Protein AF-A0A9W8LU05-F1 (afdb_monomer_lite)

pLDDT: mean 79.53, std 19.37, range [35.66, 95.56]

Organism: NCBI:txid2761395

InterPro domains:
  IPR016082 Large ribosomal subunit protein uL30-like, ferredoxin-like fold domain [PF00327] (3-46)
  IPR036919 Large ribosomal subunit protein uL30, ferredoxin-like fold domain superfamily [G3DSA:3.30.1390.20] (1-73)
  IPR036919 Large ribosomal subunit protein uL30, ferredoxin-like fold domain superfamily [SSF55129] (2-50)

Radius of gyration: 27.25 Å; chains: 1; bounding box: 62×32×68 Å

Structure (mmCIF, N/CA/C/O backbone):
data_AF-A0A9W8LU05-F1
#
_entry.id   AF-A0A9W8LU05-F1
#
loop_
_atom_site.group_PDB
_atom_site.id
_atom_site.type_symbol
_atom_site.label_atom_id
_atom_site.label_alt_id
_atom_site.label_comp_id
_atom_site.label_asym_id
_atom_site.label_entity_id
_atom_site.label_seq_id
_atom_site.pdbx_PDB_ins_code
_atom_site.Cartn_x
_atom_site.Cartn_y
_atom_site.Cartn_z
_atom_site.occupancy
_atom_site.B_iso_or_equiv
_atom_site.auth_seq_id
_atom_site.auth_comp_id
_atom_site.auth_asym_id
_atom_site.auth_atom_id
_atom_site.pdbx_PDB_model_num
ATOM 1 N N . MET A 1 1 ? -1.320 3.986 -4.109 1.00 89.50 1 MET A N 1
ATOM 2 C CA . MET A 1 1 ? -1.937 5.121 -3.377 1.00 89.50 1 MET A CA 1
ATOM 3 C C . MET A 1 1 ? -2.082 6.307 -4.322 1.00 89.50 1 MET A C 1
ATOM 5 O O . MET A 1 1 ? -1.075 6.725 -4.886 1.00 89.50 1 MET A O 1
ATOM 9 N N . ARG A 1 2 ? -3.307 6.810 -4.539 1.00 92.88 2 ARG A N 1
ATOM 10 C CA . ARG A 1 2 ? -3.602 7.858 -5.536 1.00 92.88 2 ARG A CA 1
ATOM 11 C C . ARG A 1 2 ? -3.416 9.270 -4.980 1.00 92.88 2 ARG A C 1
ATOM 13 O O . ARG A 1 2 ? -2.942 10.142 -5.700 1.00 92.88 2 ARG A O 1
ATOM 20 N N . ARG A 1 3 ? -3.794 9.506 -3.722 1.00 93.12 3 ARG A N 1
ATOM 21 C CA . ARG A 1 3 ? -3.698 10.817 -3.056 1.00 93.12 3 ARG A CA 1
ATOM 22 C C . ARG A 1 3 ? -2.859 10.718 -1.784 1.00 93.12 3 ARG A C 1
ATOM 24 O O . ARG A 1 3 ? -2.779 9.655 -1.177 1.00 93.12 3 ARG A O 1
ATOM 31 N N . SER A 1 4 ? -2.220 11.823 -1.405 1.00 92.94 4 SER A N 1
ATOM 32 C CA . SER A 1 4 ? -1.405 11.905 -0.188 1.00 92.94 4 SER A CA 1
ATOM 33 C C . SER A 1 4 ? -2.281 11.923 1.075 1.00 92.94 4 SER A C 1
ATOM 35 O O . SER A 1 4 ? -3.309 12.596 1.056 1.00 92.94 4 SER A O 1
ATOM 37 N N . PRO A 1 5 ? -1.879 11.267 2.183 1.00 92.69 5 PRO A N 1
ATOM 38 C CA . PRO A 1 5 ? -2.576 11.340 3.470 1.00 92.69 5 PRO A CA 1
ATOM 39 C C . PRO A 1 5 ? -2.223 12.595 4.296 1.00 92.69 5 PRO A C 1
ATOM 41 O O . PRO A 1 5 ? -2.552 12.684 5.484 1.00 92.69 5 PRO A O 1
ATOM 44 N N . ILE A 1 6 ? -1.505 13.558 3.708 1.00 92.88 6 ILE A N 1
ATOM 45 C CA . ILE A 1 6 ? -1.221 14.853 4.338 1.00 92.88 6 ILE A CA 1
ATOM 46 C C . ILE A 1 6 ? -2.542 15.604 4.538 1.00 92.88 6 ILE A C 1
ATOM 48 O O . ILE A 1 6 ? -3.381 15.636 3.644 1.00 92.88 6 ILE A O 1
ATOM 52 N N . GLY A 1 7 ? -2.731 16.182 5.726 1.00 92.94 7 GLY A N 1
ATOM 53 C CA . GLY A 1 7 ? -3.956 16.910 6.079 1.00 92.94 7 GLY A CA 1
ATOM 54 C C . GLY A 1 7 ? -5.162 16.030 6.429 1.00 92.94 7 GLY A C 1
ATOM 55 O O . GLY A 1 7 ? -6.175 16.561 6.864 1.00 92.94 7 GLY A O 1
ATOM 56 N N . LEU A 1 8 ? -5.063 14.701 6.298 1.00 93.38 8 LEU A N 1
ATOM 57 C CA . LEU A 1 8 ? -6.110 13.785 6.760 1.00 93.38 8 LEU A CA 1
ATOM 58 C C . LEU A 1 8 ? -5.994 13.488 8.255 1.00 93.38 8 LEU A C 1
ATOM 60 O O . LEU A 1 8 ? -4.912 13.601 8.845 1.00 93.38 8 LEU A O 1
ATOM 64 N N . HIS A 1 9 ? -7.110 13.035 8.833 1.00 95.56 9 HIS A N 1
ATOM 65 C CA . HIS A 1 9 ? -7.196 12.605 10.224 1.00 95.56 9 HIS A CA 1
ATOM 66 C C . HIS A 1 9 ? -6.094 11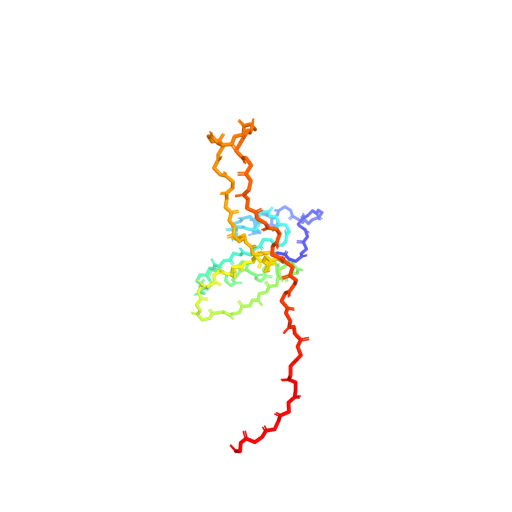.574 10.563 1.00 95.56 9 HIS A C 1
ATOM 68 O O . HIS A 1 9 ? -5.833 10.676 9.749 1.00 95.56 9 HIS A O 1
ATOM 74 N N . PRO A 1 10 ? -5.455 11.647 11.752 1.00 95.44 10 PRO A N 1
ATOM 75 C CA . PRO A 1 10 ? -4.350 10.757 12.122 1.00 95.44 10 PRO A CA 1
ATOM 76 C C . PRO A 1 10 ? -4.681 9.268 11.982 1.00 95.44 10 PRO A C 1
ATOM 78 O O . PRO A 1 10 ? -3.849 8.488 11.526 1.00 95.44 10 PRO A O 1
ATOM 81 N N . GLN A 1 11 ? -5.923 8.880 12.279 1.00 94.69 11 GLN A N 1
ATOM 82 C CA . GLN A 1 11 ? -6.375 7.494 12.143 1.00 94.69 11 GLN A CA 1
ATOM 83 C C . GLN A 1 11 ? -6.397 7.019 10.682 1.00 94.69 11 GLN A C 1
ATOM 85 O O . GLN A 1 11 ? -6.021 5.886 10.395 1.00 94.69 11 GLN A O 1
ATOM 90 N N . THR A 1 12 ? -6.779 7.881 9.736 1.00 94.88 12 THR A N 1
ATOM 91 C CA . THR A 1 12 ? -6.740 7.566 8.298 1.00 94.88 12 THR A CA 1
ATOM 92 C C . THR A 1 12 ? -5.300 7.382 7.827 1.00 94.88 12 THR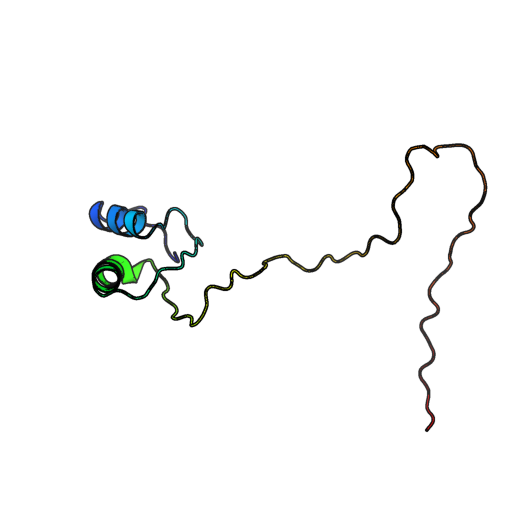 A C 1
ATOM 94 O O . THR A 1 12 ? -5.011 6.485 7.033 1.00 94.88 12 THR A O 1
ATOM 97 N N . ARG A 1 13 ? -4.378 8.194 8.359 1.00 94.12 13 ARG A N 1
ATOM 98 C CA . ARG A 1 13 ? -2.943 8.072 8.081 1.00 94.12 13 ARG A CA 1
ATOM 99 C C . ARG A 1 13 ? -2.375 6.756 8.608 1.00 94.12 13 ARG A C 1
ATOM 101 O O . ARG A 1 13 ? -1.616 6.107 7.892 1.00 94.12 13 ARG A O 1
ATOM 108 N N . GLU A 1 14 ? -2.771 6.344 9.807 1.00 94.88 14 GLU A N 1
ATOM 109 C CA . GLU A 1 14 ? -2.327 5.076 10.386 1.00 94.88 14 GLU A CA 1
ATOM 110 C C . GLU A 1 14 ? -2.917 3.872 9.640 1.00 94.88 14 GLU A C 1
ATOM 112 O O . GLU A 1 14 ? -2.181 2.964 9.267 1.00 94.88 14 GLU A O 1
ATOM 117 N N . ASN A 1 15 ? -4.202 3.911 9.276 1.00 94.88 15 ASN A N 1
ATOM 118 C CA . ASN A 1 15 ? -4.819 2.872 8.442 1.00 94.88 15 ASN A CA 1
ATOM 119 C C . ASN A 1 15 ? -4.078 2.700 7.103 1.00 94.88 15 ASN A C 1
ATOM 121 O O . ASN A 1 15 ? -3.800 1.579 6.677 1.00 94.88 15 ASN A O 1
ATOM 125 N N . ALA A 1 16 ? -3.700 3.804 6.448 1.00 94.31 16 ALA A N 1
ATOM 126 C CA . ALA A 1 16 ? -2.902 3.755 5.223 1.00 94.31 16 ALA A CA 1
ATOM 127 C C . ALA A 1 16 ? -1.506 3.144 5.459 1.00 94.31 16 ALA A C 1
ATOM 129 O O . ALA A 1 16 ? -1.009 2.376 4.629 1.00 94.31 16 ALA A O 1
ATOM 130 N N . ARG A 1 17 ? -0.886 3.441 6.607 1.00 93.38 17 ARG A N 1
ATOM 131 C CA . ARG A 1 17 ? 0.415 2.889 7.005 1.00 93.38 17 ARG A CA 1
ATOM 132 C C . ARG A 1 17 ? 0.350 1.380 7.237 1.00 93.38 17 ARG A C 1
ATOM 134 O O . ARG A 1 17 ? 1.219 0.675 6.726 1.00 93.38 17 ARG A O 1
ATOM 141 N N . VAL A 1 18 ? -0.689 0.893 7.918 1.00 93.50 18 VAL A N 1
ATOM 142 C CA . VAL A 1 18 ? -0.945 -0.541 8.163 1.00 93.50 18 VAL A CA 1
ATOM 143 C C . VAL A 1 18 ? -1.092 -1.311 6.848 1.00 93.50 18 VAL A C 1
ATOM 145 O O . VAL A 1 18 ? -0.532 -2.397 6.687 1.00 93.50 18 VAL A O 1
ATOM 148 N N . LEU A 1 19 ? -1.750 -0.716 5.849 1.00 93.06 19 LEU A N 1
ATOM 149 C CA . LEU A 1 19 ? -1.842 -1.298 4.505 1.00 93.06 19 LEU A CA 1
ATOM 150 C C . LEU A 1 19 ? -0.485 -1.382 3.777 1.00 93.06 19 LEU A C 1
ATOM 152 O O . LEU A 1 19 ? -0.359 -2.120 2.801 1.00 93.06 19 LEU A O 1
ATOM 156 N N . GLY A 1 20 ? 0.548 -0.680 4.253 1.00 93.25 20 GLY A N 1
ATOM 157 C CA . GLY A 1 20 ? 1.871 -0.603 3.624 1.00 93.25 20 GLY A CA 1
ATOM 158 C C . GLY A 1 20 ? 2.017 0.560 2.637 1.00 93.25 20 GLY A C 1
ATOM 159 O O . GLY A 1 20 ? 2.978 0.616 1.864 1.00 93.25 20 GLY A O 1
ATOM 160 N N . LEU A 1 21 ? 1.084 1.515 2.640 1.00 93.50 21 LEU A N 1
ATOM 161 C CA . LEU A 1 21 ? 1.082 2.656 1.727 1.00 93.50 21 LEU A CA 1
ATOM 162 C C . LEU A 1 21 ? 1.923 3.801 2.301 1.00 93.50 21 LEU A C 1
ATOM 164 O O . LEU A 1 21 ? 1.420 4.713 2.949 1.00 93.50 21 LEU A O 1
ATOM 168 N N . LYS A 1 22 ? 3.239 3.746 2.066 1.00 90.56 22 LYS A N 1
ATOM 169 C CA . LYS A 1 22 ? 4.194 4.741 2.591 1.00 90.56 22 LYS A CA 1
ATOM 170 C C . LYS A 1 22 ? 4.285 6.023 1.756 1.00 90.56 22 LYS A C 1
ATOM 172 O O . LYS A 1 22 ? 4.568 7.085 2.301 1.00 90.56 22 LYS A O 1
ATOM 177 N N . ARG A 1 23 ? 4.118 5.925 0.433 1.00 90.88 23 ARG A N 1
ATOM 178 C CA . ARG A 1 23 ? 4.345 7.017 -0.532 1.00 90.88 23 ARG A CA 1
ATOM 179 C C . ARG A 1 23 ? 3.262 7.053 -1.608 1.00 90.88 23 ARG A C 1
ATOM 181 O O . ARG A 1 23 ? 2.643 6.034 -1.918 1.00 90.88 23 ARG A O 1
ATOM 188 N N . CYS A 1 24 ? 3.040 8.231 -2.189 1.00 92.88 24 CYS A N 1
ATOM 189 C CA . CYS A 1 24 ? 2.159 8.399 -3.348 1.00 92.88 24 CYS A CA 1
ATOM 190 C C . CYS A 1 24 ? 2.693 7.587 -4.534 1.00 92.88 24 CYS A C 1
ATOM 192 O O . CYS A 1 24 ? 3.903 7.460 -4.694 1.00 92.88 24 CYS A O 1
ATOM 194 N N . GLY A 1 25 ? 1.803 6.992 -5.329 1.00 90.31 25 GLY A N 1
ATOM 195 C CA . GLY A 1 25 ? 2.186 6.109 -6.437 1.00 90.31 25 GLY A CA 1
ATOM 196 C C . GLY A 1 25 ? 2.650 4.707 -6.019 1.00 90.31 25 GLY A C 1
ATOM 197 O O . GLY A 1 25 ? 2.756 3.836 -6.871 1.00 90.31 25 GLY A O 1
ATOM 198 N N . HIS A 1 26 ? 2.855 4.439 -4.723 1.00 91.81 26 HIS A N 1
ATOM 199 C CA . HIS A 1 26 ? 3.223 3.103 -4.250 1.00 91.81 26 HIS A CA 1
ATOM 200 C C . HIS A 1 26 ? 2.066 2.111 -4.440 1.00 91.81 26 HIS A C 1
ATOM 202 O O . HIS A 1 26 ? 0.918 2.419 -4.086 1.00 91.81 26 HIS A O 1
ATOM 208 N N . VAL A 1 27 ? 2.379 0.931 -4.973 1.00 92.06 27 VAL A N 1
ATOM 209 C CA . VAL A 1 27 ? 1.446 -0.180 -5.201 1.00 92.06 27 VAL A CA 1
ATOM 210 C C . VAL A 1 27 ? 1.824 -1.315 -4.256 1.00 92.06 27 VAL A C 1
ATOM 212 O O . VAL A 1 27 ? 2.998 -1.646 -4.124 1.00 92.06 27 VAL A O 1
ATOM 215 N N . VAL A 1 28 ? 0.835 -1.876 -3.565 1.00 93.00 28 VAL A N 1
ATOM 216 C CA . VAL A 1 28 ? 1.019 -2.986 -2.625 1.00 93.00 28 VAL A CA 1
ATOM 217 C C . VAL A 1 28 ? -0.004 -4.053 -2.968 1.00 93.00 28 VAL A C 1
ATOM 219 O O . VAL A 1 28 ? -1.192 -3.753 -3.055 1.00 93.00 28 VAL A O 1
ATOM 222 N N . TYR A 1 29 ? 0.465 -5.286 -3.129 1.00 93.88 29 TYR A N 1
ATOM 223 C CA . TYR A 1 29 ? -0.386 -6.451 -3.329 1.00 93.88 29 TYR A CA 1
ATOM 224 C C . TYR A 1 29 ? -0.665 -7.109 -1.979 1.00 93.88 29 TYR A C 1
ATOM 226 O O . TYR A 1 29 ? 0.243 -7.299 -1.167 1.00 93.88 29 TYR A O 1
ATOM 234 N N . ARG A 1 30 ? -1.930 -7.431 -1.722 1.00 92.56 30 ARG A N 1
ATOM 235 C CA . ARG A 1 30 ? -2.383 -8.124 -0.513 1.00 92.56 30 ARG A CA 1
ATOM 236 C C . ARG A 1 30 ? -3.425 -9.175 -0.901 1.00 92.56 30 ARG A C 1
ATOM 238 O O . ARG A 1 30 ? -4.185 -8.922 -1.835 1.00 92.56 30 ARG A O 1
ATOM 245 N N . PRO A 1 31 ? -3.481 -10.318 -0.198 1.00 93.38 31 PRO A N 1
ATOM 246 C CA . PRO A 1 31 ? -4.563 -11.277 -0.381 1.00 93.38 31 PRO A CA 1
ATOM 247 C C . PRO A 1 31 ? -5.903 -10.656 0.032 1.00 93.38 31 PRO A C 1
ATOM 249 O O . PRO A 1 31 ? -5.953 -9.790 0.910 1.00 93.38 31 PRO A O 1
ATOM 252 N N . VAL A 1 32 ? -6.990 -11.107 -0.591 1.00 93.88 32 VAL A N 1
ATOM 253 C CA . VAL A 1 32 ? -8.341 -10.633 -0.276 1.00 93.88 32 VAL A CA 1
ATOM 254 C C . VAL A 1 32 ? -8.803 -11.283 1.030 1.00 93.88 32 VAL A C 1
ATOM 256 O O . VAL A 1 32 ? -9.065 -12.482 1.074 1.00 93.88 32 VAL A O 1
ATOM 259 N N . THR A 1 33 ? -8.891 -10.491 2.099 1.00 95.44 33 THR A N 1
ATOM 260 C CA . THR A 1 33 ? -9.429 -10.904 3.405 1.00 95.44 33 THR A CA 1
ATOM 261 C C . THR A 1 33 ? -10.478 -9.903 3.896 1.00 95.44 33 THR A C 1
ATOM 263 O O . THR A 1 33 ? -10.437 -8.718 3.549 1.00 95.44 33 THR A O 1
ATOM 266 N N . ASN A 1 34 ? -11.419 -10.359 4.728 1.00 95.38 34 ASN A N 1
ATOM 267 C CA . ASN A 1 34 ? -12.494 -9.505 5.256 1.00 95.38 34 ASN A CA 1
ATOM 268 C C . ASN A 1 34 ? -11.961 -8.360 6.134 1.00 95.38 34 ASN A C 1
ATOM 270 O O . ASN A 1 34 ? -12.448 -7.232 6.061 1.00 95.38 34 ASN A O 1
ATOM 274 N N . GLU A 1 35 ? -10.919 -8.626 6.923 1.00 92.69 35 GLU A N 1
ATOM 275 C CA . GLU A 1 35 ? -10.253 -7.617 7.754 1.00 92.69 35 GLU A CA 1
ATOM 276 C C . GLU A 1 35 ? -9.677 -6.483 6.900 1.00 92.69 35 GLU A C 1
ATOM 278 O O . GLU A 1 35 ? -9.866 -5.300 7.197 1.00 92.69 35 GLU A O 1
ATOM 283 N N . LEU A 1 36 ? -9.033 -6.844 5.785 1.00 93.62 36 LEU A N 1
ATOM 284 C CA . LEU A 1 36 ? -8.464 -5.886 4.849 1.00 93.62 36 LEU A CA 1
ATOM 285 C C . LEU A 1 36 ? -9.556 -5.029 4.205 1.00 93.62 36 LEU A C 1
ATOM 287 O O . LEU A 1 36 ? -9.386 -3.815 4.102 1.00 93.62 36 LEU A O 1
ATOM 291 N N . ALA A 1 37 ? -10.684 -5.634 3.821 1.00 94.38 37 ALA A N 1
ATOM 292 C CA . ALA A 1 37 ? -11.820 -4.917 3.245 1.00 94.38 37 ALA A CA 1
ATOM 293 C C . ALA A 1 37 ? -12.341 -3.822 4.193 1.00 94.38 37 ALA A C 1
ATOM 295 O O . ALA A 1 37 ? -12.560 -2.686 3.766 1.00 94.38 37 ALA A O 1
ATOM 296 N N . GLY A 1 38 ? -12.443 -4.117 5.493 1.00 94.81 38 GLY A N 1
ATOM 297 C CA . GLY A 1 38 ? -12.831 -3.131 6.505 1.00 94.81 38 GLY A CA 1
ATOM 298 C C . GLY A 1 38 ? -11.874 -1.936 6.581 1.00 94.81 38 GLY A C 1
ATOM 299 O O . GLY A 1 38 ? -12.312 -0.787 6.681 1.00 94.81 38 GLY A O 1
ATOM 300 N N . VAL A 1 39 ? -10.563 -2.178 6.486 1.00 94.25 39 VAL A N 1
ATOM 301 C CA . VAL A 1 39 ? -9.550 -1.106 6.475 1.00 94.25 39 VAL A CA 1
ATOM 302 C C . VAL A 1 39 ? -9.592 -0.317 5.165 1.00 94.25 39 VAL A C 1
ATOM 304 O O . VAL A 1 39 ? -9.554 0.912 5.196 1.00 94.25 39 VAL A O 1
ATOM 307 N N . ILE A 1 40 ? -9.732 -0.998 4.024 1.00 95.12 40 ILE A N 1
ATOM 308 C CA . ILE A 1 40 ? -9.856 -0.402 2.685 1.00 95.12 40 ILE A CA 1
AT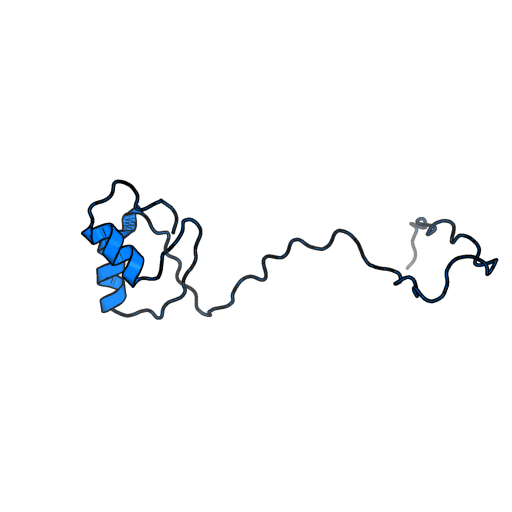OM 309 C C . ILE A 1 40 ? -11.019 0.591 2.634 1.00 95.12 40 ILE A C 1
ATOM 311 O O . ILE A 1 40 ? -10.847 1.700 2.133 1.00 95.12 40 ILE A O 1
ATOM 315 N N . ILE A 1 41 ? -12.179 0.236 3.194 1.00 95.44 41 ILE A N 1
ATOM 316 C CA . ILE A 1 41 ? -13.362 1.110 3.217 1.00 95.44 41 ILE A CA 1
ATOM 317 C C . ILE A 1 41 ? -13.056 2.433 3.932 1.00 95.44 41 ILE A C 1
ATOM 319 O O . ILE A 1 41 ? -13.452 3.493 3.447 1.00 95.44 41 ILE A O 1
ATOM 323 N N . LYS A 1 42 ? -12.298 2.391 5.036 1.00 94.31 42 LYS A N 1
ATOM 324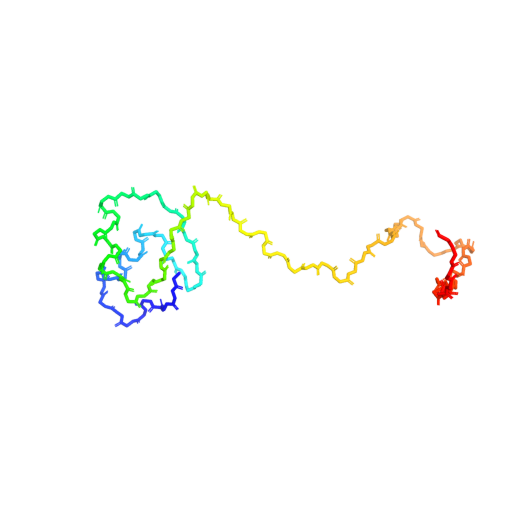 C CA . LYS A 1 42 ? -11.904 3.586 5.806 1.00 94.31 42 LYS A CA 1
ATOM 325 C C . LYS A 1 42 ? -10.948 4.511 5.048 1.00 94.31 42 LYS A C 1
ATOM 327 O O . LYS A 1 42 ? -10.846 5.682 5.395 1.00 94.31 42 LYS A O 1
ATOM 332 N N . VAL A 1 43 ? -10.234 4.005 4.042 1.00 95.31 43 VAL A N 1
ATOM 333 C CA . VAL A 1 43 ? -9.259 4.777 3.251 1.00 95.31 43 VAL A CA 1
ATOM 334 C C . VAL A 1 43 ? -9.638 4.906 1.771 1.00 95.31 43 VAL A C 1
ATOM 336 O O . VAL A 1 43 ? -8.820 5.370 0.978 1.00 95.31 43 VAL A O 1
ATOM 339 N N . LYS A 1 44 ? -10.865 4.535 1.377 1.00 95.06 44 LYS A N 1
ATOM 340 C CA . LYS A 1 44 ? -11.319 4.447 -0.028 1.00 95.06 44 LYS A CA 1
ATOM 341 C C . LYS A 1 44 ? -11.080 5.713 -0.860 1.00 95.06 44 LYS A C 1
ATOM 343 O O . LYS A 1 44 ? -10.909 5.635 -2.069 1.00 95.06 44 LYS A O 1
ATOM 348 N N . GLU A 1 45 ? -11.034 6.871 -0.213 1.00 93.12 45 GLU A N 1
ATOM 349 C CA . GLU A 1 45 ? -10.862 8.179 -0.852 1.00 93.12 45 GLU A CA 1
ATOM 350 C C . GLU A 1 45 ? -9.430 8.417 -1.366 1.00 93.12 45 GLU A C 1
ATOM 352 O O . GLU A 1 45 ? -9.224 9.170 -2.320 1.00 93.12 45 GLU A O 1
ATOM 357 N N . ILE A 1 46 ? -8.423 7.770 -0.762 1.00 94.38 46 ILE A N 1
ATOM 358 C CA . ILE A 1 46 ? -7.003 7.970 -1.104 1.00 94.38 46 ILE A CA 1
ATOM 359 C C . ILE A 1 46 ? -6.404 6.855 -1.964 1.00 94.38 46 ILE A C 1
ATOM 361 O O . ILE A 1 46 ? -5.311 7.018 -2.527 1.00 94.38 46 ILE A O 1
ATOM 365 N N . ILE A 1 47 ? -7.085 5.717 -2.079 1.00 95.00 47 ILE A N 1
ATOM 366 C CA . ILE A 1 47 ? -6.588 4.533 -2.786 1.00 95.00 47 ILE A CA 1
ATOM 367 C C . ILE A 1 47 ? -7.364 4.282 -4.074 1.00 95.00 47 ILE A C 1
ATOM 369 O O . ILE A 1 47 ? -8.539 4.597 -4.197 1.00 95.00 47 ILE A O 1
ATOM 373 N N . LYS A 1 48 ? -6.669 3.697 -5.046 1.00 94.38 48 LYS A N 1
ATOM 374 C CA . LYS A 1 48 ? -7.287 3.031 -6.188 1.00 94.38 48 LYS A CA 1
ATOM 375 C C . LYS A 1 48 ? -7.114 1.541 -5.936 1.00 94.38 48 LYS A C 1
ATOM 377 O O . LYS A 1 48 ? -6.002 1.134 -5.593 1.00 94.38 48 LYS A O 1
ATOM 382 N N . LEU A 1 49 ? -8.197 0.785 -6.044 1.00 94.25 49 LEU A N 1
ATOM 383 C CA . LEU A 1 49 ? -8.198 -0.650 -5.810 1.00 94.25 49 LEU A CA 1
ATOM 384 C C . LEU A 1 49 ? -8.497 -1.370 -7.119 1.00 94.25 49 LEU A C 1
ATOM 386 O O . LEU A 1 49 ? -9.391 -0.963 -7.856 1.00 94.25 49 LEU A O 1
ATOM 390 N N . GLU A 1 50 ? -7.721 -2.408 -7.396 1.00 93.69 50 GLU A N 1
ATOM 391 C CA . GLU A 1 50 ? -7.848 -3.257 -8.575 1.00 93.69 50 GLU A CA 1
ATOM 392 C C . GLU A 1 50 ? -7.719 -4.706 -8.100 1.00 93.69 50 GLU A C 1
ATOM 394 O O . GLU A 1 50 ? -6.833 -5.019 -7.300 1.00 93.69 50 GLU A O 1
ATOM 399 N N . LEU A 1 51 ? -8.642 -5.565 -8.536 1.00 94.25 51 LEU A N 1
ATOM 400 C CA . LEU A 1 51 ? -8.561 -7.004 -8.302 1.00 94.25 51 LEU A CA 1
ATOM 401 C C . LEU A 1 51 ? -7.659 -7.612 -9.372 1.00 94.25 51 LEU A C 1
ATOM 403 O O . LEU A 1 51 ? -7.791 -7.286 -10.549 1.00 94.25 51 LEU A O 1
ATOM 407 N N . VAL A 1 52 ? -6.740 -8.476 -8.948 1.00 93.44 52 VAL A N 1
ATOM 408 C CA . VAL A 1 52 ? -5.772 -9.124 -9.832 1.00 93.44 52 VAL A CA 1
ATOM 409 C C . VAL A 1 52 ? -5.692 -10.598 -9.459 1.00 93.44 52 VAL A C 1
ATOM 411 O O . VAL A 1 52 ? -5.592 -10.924 -8.277 1.00 93.44 52 VAL A O 1
ATOM 414 N N . ASP A 1 53 ? -5.710 -11.475 -10.461 1.00 92.44 53 ASP A N 1
ATOM 415 C CA . ASP A 1 53 ? -5.656 -12.927 -10.251 1.00 92.44 53 ASP A CA 1
ATOM 416 C C . ASP A 1 53 ? -4.266 -13.405 -9.806 1.00 92.44 53 ASP A C 1
ATOM 418 O O . ASP A 1 53 ? -4.135 -14.395 -9.085 1.00 92.44 53 ASP A O 1
ATOM 422 N N . ARG A 1 54 ? -3.206 -12.712 -10.244 1.00 89.00 54 ARG A N 1
ATOM 423 C CA . ARG A 1 54 ? -1.804 -13.050 -9.961 1.00 89.00 54 ARG A CA 1
ATOM 424 C C . ARG A 1 54 ? -0.982 -11.813 -9.630 1.00 89.00 54 ARG A C 1
ATOM 426 O O . ARG A 1 54 ? -1.200 -10.733 -10.168 1.00 89.00 54 ARG A O 1
ATOM 433 N N . VAL A 1 55 ? -0.007 -11.978 -8.740 1.00 86.38 55 VAL A N 1
ATOM 434 C CA . VAL A 1 55 ? 0.916 -10.903 -8.362 1.00 86.38 55 VAL A CA 1
ATOM 435 C C . VAL A 1 55 ? 2.084 -10.879 -9.342 1.00 86.38 55 VAL A C 1
ATOM 437 O O . VAL A 1 55 ? 3.145 -11.431 -9.066 1.00 86.38 55 VAL A O 1
ATOM 440 N N . ASP A 1 56 ? 1.880 -10.225 -10.481 1.00 80.69 56 ASP A N 1
ATOM 441 C CA . ASP A 1 56 ? 2.926 -10.012 -11.480 1.00 80.69 56 ASP A CA 1
ATOM 442 C C . ASP A 1 56 ? 3.396 -8.548 -11.422 1.00 80.69 56 ASP A C 1
ATOM 444 O O . ASP A 1 56 ? 2.703 -7.649 -11.909 1.00 80.69 56 ASP A O 1
ATOM 448 N N . PRO A 1 57 ? 4.551 -8.244 -10.794 1.00 75.88 57 PRO A N 1
ATOM 449 C CA . PRO A 1 57 ? 5.059 -6.882 -10.781 1.00 75.88 57 PRO A CA 1
ATOM 450 C C . PRO A 1 57 ? 5.432 -6.468 -12.214 1.00 75.88 57 PRO A C 1
ATOM 452 O O . PRO A 1 57 ? 6.228 -7.157 -12.863 1.00 75.88 57 PRO A O 1
ATOM 455 N N . PRO A 1 58 ? 4.914 -5.337 -12.729 1.00 72.94 58 PRO A N 1
ATOM 456 C CA . PRO A 1 58 ? 5.263 -4.895 -14.067 1.00 72.94 58 PRO A CA 1
ATOM 457 C C . PRO A 1 58 ? 6.753 -4.556 -14.108 1.00 72.94 58 PRO A C 1
ATOM 459 O O . PRO A 1 58 ? 7.236 -3.711 -13.345 1.00 72.94 58 PRO A O 1
ATOM 462 N N . LYS A 1 59 ? 7.490 -5.188 -15.029 1.00 70.88 59 LYS A N 1
ATOM 463 C CA . LYS A 1 59 ? 8.856 -4.783 -15.380 1.00 70.88 59 LYS A CA 1
ATOM 464 C C . LYS A 1 59 ? 8.778 -3.415 -16.054 1.00 70.88 59 LYS A C 1
ATOM 466 O O . LYS A 1 59 ? 8.684 -3.307 -17.270 1.00 70.88 59 LYS A O 1
ATOM 471 N N . THR A 1 60 ? 8.761 -2.365 -15.242 1.00 73.31 60 THR A N 1
ATOM 472 C CA . THR A 1 60 ? 8.619 -0.979 -15.699 1.00 73.31 60 THR A CA 1
ATOM 473 C C . THR A 1 60 ? 9.996 -0.454 -16.095 1.00 73.31 60 THR A C 1
ATOM 475 O O . THR A 1 60 ? 10.578 0.397 -15.431 1.00 73.31 60 THR A O 1
ATOM 478 N N . GLY A 1 61 ? 10.569 -1.045 -17.139 1.00 78.62 61 GLY A N 1
ATOM 479 C CA . GLY A 1 61 ? 11.722 -0.496 -17.835 1.00 78.62 61 GLY A CA 1
ATOM 480 C C . GLY A 1 61 ? 11.239 0.056 -19.163 1.00 78.62 61 GLY A C 1
ATOM 481 O O . GLY A 1 61 ? 10.593 -0.667 -19.919 1.00 78.62 61 GLY A O 1
ATOM 482 N N . ALA A 1 62 ? 11.536 1.323 -19.453 1.00 84.75 62 ALA A N 1
ATOM 483 C CA . ALA A 1 62 ? 11.431 1.792 -20.828 1.00 84.75 62 ALA A CA 1
ATOM 484 C C . ALA A 1 62 ? 12.351 0.920 -21.706 1.00 84.75 62 ALA A C 1
ATOM 486 O O . ALA A 1 62 ? 13.431 0.534 -21.238 1.00 84.75 62 ALA A O 1
ATOM 487 N N . PRO A 1 63 ? 11.951 0.581 -22.943 1.00 85.06 63 PRO A N 1
ATOM 488 C CA . PRO A 1 63 ? 12.834 -0.148 -23.836 1.00 85.06 63 PRO A CA 1
ATOM 489 C C . PRO A 1 63 ? 14.108 0.671 -24.043 1.00 85.06 63 PRO A C 1
ATOM 491 O O . PRO A 1 63 ? 14.060 1.888 -24.233 1.00 85.06 63 PRO A O 1
ATOM 494 N N . SER A 1 64 ? 15.255 -0.001 -23.985 1.00 84.56 64 SER A N 1
ATOM 495 C CA . SER A 1 64 ? 16.519 0.636 -24.334 1.00 84.56 64 SER A CA 1
ATOM 496 C C . SER A 1 64 ? 16.445 1.071 -25.796 1.00 84.56 64 SER A C 1
ATOM 498 O O . SER A 1 64 ? 16.260 0.238 -26.678 1.00 84.56 64 SER A O 1
ATOM 500 N N . GLY A 1 65 ? 16.584 2.372 -26.058 1.00 90.81 65 GLY A N 1
ATOM 501 C CA . GLY A 1 65 ? 16.620 2.927 -27.419 1.00 90.81 65 GLY A CA 1
ATOM 502 C C . GLY A 1 65 ? 17.940 2.672 -28.152 1.00 90.81 65 GLY A C 1
ATOM 503 O O . GLY A 1 65 ? 18.166 3.218 -29.227 1.00 90.81 65 GLY A O 1
ATOM 504 N N . PHE A 1 66 ? 18.830 1.887 -27.551 1.00 87.06 66 PHE A N 1
ATOM 505 C CA . PHE A 1 66 ? 20.118 1.516 -28.106 1.00 87.06 66 PHE A CA 1
ATOM 506 C C . PHE A 1 66 ? 20.395 0.037 -27.847 1.00 87.06 66 PHE A C 1
ATOM 508 O O . PHE A 1 66 ? 20.037 -0.514 -26.800 1.00 87.06 66 PHE A O 1
ATOM 515 N N . GLU A 1 67 ? 21.095 -0.574 -28.794 1.00 88.88 67 GLU A N 1
ATOM 516 C CA . GLU A 1 67 ? 21.680 -1.901 -28.675 1.00 88.88 67 GLU A CA 1
ATOM 517 C C . GLU A 1 67 ? 23.204 -1.749 -28.653 1.00 88.88 67 GLU A C 1
ATOM 519 O O . GLU A 1 67 ? 23.790 -1.032 -29.466 1.00 88.88 67 GLU A O 1
ATOM 524 N N . VAL A 1 68 ? 23.868 -2.373 -27.680 1.00 86.12 68 VAL A N 1
ATOM 525 C CA . VAL A 1 68 ? 25.327 -2.282 -27.546 1.00 86.12 68 VAL A CA 1
ATOM 526 C C . VAL A 1 68 ? 25.969 -3.291 -28.498 1.00 86.12 68 VAL A C 1
ATOM 528 O O . VAL A 1 68 ? 26.056 -4.471 -28.179 1.00 86.12 68 VAL A O 1
ATOM 531 N N . ILE A 1 69 ? 26.448 -2.812 -29.650 1.00 86.31 69 ILE A N 1
ATOM 532 C CA . ILE A 1 69 ? 27.060 -3.640 -30.711 1.00 86.31 69 ILE A CA 1
ATOM 533 C C . ILE A 1 69 ? 28.419 -4.232 -30.278 1.00 86.31 69 ILE A C 1
ATOM 535 O O . ILE A 1 69 ? 28.842 -5.275 -30.769 1.00 86.31 69 ILE A O 1
ATOM 539 N N . GLY A 1 70 ? 29.112 -3.604 -29.326 1.00 82.12 70 GLY A N 1
ATOM 540 C CA . GLY A 1 70 ? 30.375 -4.109 -28.792 1.00 82.12 70 GLY A CA 1
ATOM 541 C C . GLY A 1 70 ? 30.854 -3.304 -27.589 1.00 82.12 70 GLY A C 1
ATOM 542 O O . GLY A 1 70 ? 30.509 -2.134 -27.431 1.00 82.12 70 GLY A O 1
ATOM 543 N N . ARG A 1 71 ? 31.649 -3.933 -26.719 1.00 77.38 71 ARG A N 1
ATOM 544 C CA . ARG A 1 71 ? 32.327 -3.256 -25.605 1.00 77.38 71 ARG A CA 1
ATOM 545 C C . ARG A 1 71 ? 33.791 -3.054 -25.975 1.00 77.38 71 ARG A C 1
ATOM 547 O O . ARG A 1 71 ? 34.452 -4.002 -26.391 1.00 77.38 71 ARG A O 1
ATOM 554 N N . LEU A 1 72 ? 34.293 -1.830 -25.828 1.00 71.94 72 LEU A N 1
ATOM 555 C CA . LEU A 1 72 ? 35.711 -1.540 -26.028 1.00 71.94 72 LEU A CA 1
ATOM 556 C C . LEU A 1 72 ? 36.527 -2.321 -24.991 1.00 71.94 72 LEU A C 1
ATOM 558 O O . LEU A 1 72 ? 36.311 -2.160 -23.791 1.00 71.94 72 LEU A O 1
ATOM 562 N N . ASN A 1 73 ? 37.469 -3.150 -25.444 1.00 69.19 73 ASN A N 1
ATOM 563 C CA . ASN A 1 73 ? 38.451 -3.767 -24.558 1.00 69.19 73 ASN A CA 1
ATOM 564 C C . ASN A 1 73 ? 39.403 -2.671 -24.042 1.00 69.19 73 ASN A C 1
ATOM 566 O O . ASN A 1 73 ? 40.190 -2.150 -24.831 1.00 69.19 73 ASN A O 1
ATOM 570 N N . PRO A 1 74 ? 39.405 -2.337 -22.737 1.00 60.69 74 PRO A N 1
ATOM 571 C CA . PRO A 1 74 ? 40.189 -1.217 -22.205 1.00 60.69 74 PRO A CA 1
ATOM 572 C C . PRO A 1 74 ? 41.706 -1.463 -22.243 1.00 60.69 74 PRO A C 1
ATOM 574 O O . PRO A 1 74 ? 42.481 -0.535 -22.049 1.00 60.69 74 PRO A O 1
ATOM 577 N N . ARG A 1 75 ? 42.145 -2.701 -22.521 1.00 56.28 75 ARG A N 1
ATOM 578 C CA . ARG A 1 75 ? 43.561 -3.045 -22.744 1.00 56.28 75 ARG A CA 1
ATOM 579 C C . ARG A 1 75 ? 44.107 -2.543 -24.086 1.00 56.28 75 ARG A C 1
ATOM 581 O O . ARG A 1 75 ? 45.307 -2.640 -24.312 1.00 56.28 75 ARG A O 1
ATOM 588 N N . ILE A 1 76 ? 43.245 -2.050 -24.978 1.00 56.78 76 ILE A N 1
ATOM 589 C CA . ILE A 1 76 ? 43.614 -1.585 -26.317 1.00 56.78 76 ILE A CA 1
ATOM 590 C C . ILE A 1 76 ? 43.259 -0.100 -26.422 1.00 56.78 76 ILE A C 1
ATOM 592 O O . ILE A 1 76 ? 42.204 0.282 -26.919 1.00 56.78 76 ILE A O 1
ATOM 596 N N . ALA A 1 77 ? 44.154 0.748 -25.936 1.00 49.38 77 ALA A N 1
ATOM 597 C CA . ALA A 1 77 ? 44.218 2.162 -26.284 1.00 49.38 77 ALA A CA 1
ATOM 598 C C . ALA A 1 77 ? 45.679 2.621 -26.155 1.00 49.38 77 ALA A C 1
ATOM 600 O O . ALA A 1 77 ? 46.364 2.138 -25.255 1.00 49.38 77 ALA A O 1
ATOM 601 N N . PRO A 1 78 ? 46.165 3.598 -26.935 1.00 48.09 78 PRO A N 1
ATOM 602 C CA . PRO A 1 78 ? 45.928 3.919 -28.340 1.00 48.09 78 PRO A CA 1
ATOM 603 C C . PRO A 1 78 ? 47.180 3.547 -29.174 1.00 48.09 78 PRO A C 1
ATOM 605 O O . PRO A 1 78 ? 48.288 3.972 -28.860 1.00 48.09 78 PRO A O 1
ATOM 608 N N . GLY A 1 79 ? 47.043 2.765 -30.252 1.00 53.00 79 GLY A N 1
ATOM 609 C CA . GLY A 1 79 ? 48.207 2.480 -31.111 1.00 53.00 79 GLY A CA 1
ATOM 610 C C . GLY A 1 79 ? 48.040 1.444 -32.223 1.00 53.00 79 GLY A C 1
ATOM 611 O O . GLY A 1 79 ? 48.808 1.463 -33.180 1.00 53.00 79 GLY A O 1
ATOM 612 N N . SER A 1 80 ? 47.038 0.565 -32.181 1.00 46.69 80 SER A N 1
ATOM 613 C CA . SER A 1 80 ? 46.834 -0.402 -33.266 1.00 46.69 80 SER A CA 1
ATOM 614 C C . SER A 1 80 ? 45.939 0.189 -34.355 1.00 46.69 80 SER A C 1
ATOM 616 O O . SER A 1 80 ? 44.724 0.312 -34.190 1.00 46.69 80 SER A O 1
ATOM 618 N N . LYS A 1 81 ? 46.548 0.568 -35.480 1.00 48.09 81 LYS A N 1
ATOM 619 C CA . LYS A 1 81 ? 45.830 0.908 -36.708 1.00 48.09 81 LYS A CA 1
ATOM 620 C C . LYS A 1 81 ? 44.952 -0.266 -37.175 1.00 48.09 81 LYS A C 1
ATOM 622 O O . LYS A 1 81 ? 45.363 -1.418 -37.100 1.00 48.09 81 LYS A O 1
ATOM 627 N N . ALA A 1 82 ? 43.821 0.112 -37.774 1.00 47.78 82 ALA A N 1
ATOM 628 C CA . ALA A 1 82 ? 42.940 -0.647 -38.665 1.00 47.78 82 ALA A CA 1
ATOM 629 C C . ALA A 1 82 ? 41.895 -1.596 -38.043 1.00 47.78 82 ALA A C 1
ATOM 631 O O . ALA A 1 82 ? 42.085 -2.802 -37.951 1.00 47.78 82 ALA A O 1
ATOM 632 N N . ALA A 1 83 ? 40.683 -1.066 -37.873 1.00 44.31 83 ALA A N 1
ATOM 633 C CA . ALA A 1 83 ? 39.521 -1.680 -38.510 1.00 44.31 83 ALA A CA 1
ATOM 634 C C . ALA A 1 83 ? 38.731 -0.573 -39.229 1.00 44.31 83 ALA A C 1
ATOM 636 O O . ALA A 1 83 ? 38.419 0.464 -38.648 1.00 44.31 83 ALA A O 1
ATOM 637 N N . LYS A 1 84 ? 38.524 -0.757 -40.535 1.00 54.16 84 LYS A N 1
ATOM 638 C CA . LYS A 1 84 ? 37.850 0.184 -41.442 1.00 54.16 84 LYS A CA 1
ATOM 639 C C . LYS A 1 84 ? 36.403 0.460 -40.992 1.00 54.16 84 LYS A C 1
ATOM 641 O O . LYS A 1 84 ? 35.794 -0.408 -40.369 1.00 54.16 84 LYS A O 1
ATOM 646 N N . PRO A 1 85 ? 35.834 1.629 -41.338 1.00 45.16 85 PRO A N 1
ATOM 647 C CA . PRO A 1 85 ? 34.467 1.977 -40.969 1.00 45.16 85 PRO A CA 1
ATOM 648 C C . PRO A 1 85 ? 33.469 1.052 -41.678 1.00 45.16 85 PRO A C 1
ATOM 650 O O . PRO A 1 85 ? 33.516 0.906 -42.901 1.00 45.16 85 PRO A O 1
ATOM 653 N N . LEU A 1 86 ? 32.538 0.460 -40.927 1.00 55.84 86 LEU A N 1
ATOM 654 C CA . LEU A 1 86 ? 31.325 -0.115 -41.508 1.00 55.84 86 LEU A CA 1
ATOM 655 C C . LEU A 1 86 ? 30.419 1.047 -41.946 1.00 55.84 86 LEU A C 1
ATOM 657 O O . LEU A 1 86 ? 29.683 1.621 -41.148 1.00 55.84 86 LEU A O 1
ATOM 661 N N . LEU A 1 87 ? 30.534 1.430 -43.219 1.00 54.38 87 LEU A N 1
ATOM 662 C CA . LEU A 1 87 ? 29.566 2.277 -43.924 1.00 54.38 87 LEU A CA 1
ATOM 663 C C . LEU A 1 87 ? 28.246 1.500 -44.154 1.00 54.38 87 LEU A C 1
ATOM 665 O O . LEU A 1 87 ? 28.224 0.274 -44.045 1.00 54.38 87 LEU A O 1
ATOM 669 N N . PRO A 1 88 ? 27.126 2.206 -44.391 1.00 47.06 88 PRO A N 1
ATOM 670 C CA . PRO A 1 88 ? 25.851 1.970 -43.724 1.00 47.06 88 PRO A CA 1
ATOM 671 C C . PRO A 1 88 ? 25.112 0.726 -44.222 1.00 47.06 88 PRO A C 1
ATOM 673 O O . PRO A 1 88 ? 25.215 0.337 -45.387 1.00 47.06 88 PRO A O 1
ATOM 676 N N . LEU A 1 89 ? 24.284 0.158 -43.338 1.00 55.34 89 LEU A N 1
ATOM 677 C CA . LEU A 1 89 ? 23.269 -0.835 -43.686 1.00 55.34 89 LEU A CA 1
ATOM 678 C C . LEU A 1 89 ? 22.415 -0.305 -44.844 1.00 55.34 89 LEU A C 1
ATOM 680 O O . LEU A 1 89 ? 21.611 0.615 -44.692 1.00 55.34 89 LEU A O 1
ATOM 684 N N . ARG A 1 90 ? 22.617 -0.910 -46.014 1.00 41.94 90 ARG A N 1
ATOM 685 C CA . ARG A 1 90 ? 21.884 -0.676 -47.256 1.00 41.94 90 ARG A CA 1
ATOM 686 C C . ARG A 1 90 ? 20.432 -1.124 -47.077 1.00 41.94 90 ARG A C 1
ATOM 688 O O . ARG A 1 90 ? 20.052 -2.210 -47.498 1.00 41.94 90 ARG A O 1
ATOM 695 N N . THR A 1 91 ? 19.596 -0.294 -46.463 1.00 54.41 91 THR A N 1
ATOM 696 C CA . THR A 1 91 ? 18.143 -0.447 -46.562 1.00 54.41 91 THR A CA 1
ATOM 697 C C . THR A 1 91 ? 17.700 0.100 -47.912 1.00 54.41 91 THR A C 1
ATOM 699 O O . THR A 1 91 ? 17.608 1.307 -48.103 1.00 54.41 91 THR A O 1
ATOM 702 N N . ARG A 1 92 ? 17.483 -0.808 -48.870 1.00 46.91 92 ARG A N 1
ATOM 703 C CA . ARG A 1 92 ? 16.411 -0.766 -49.884 1.00 46.91 92 ARG A CA 1
ATOM 704 C C . ARG A 1 92 ? 16.584 -1.932 -50.859 1.00 46.91 92 ARG A C 1
AT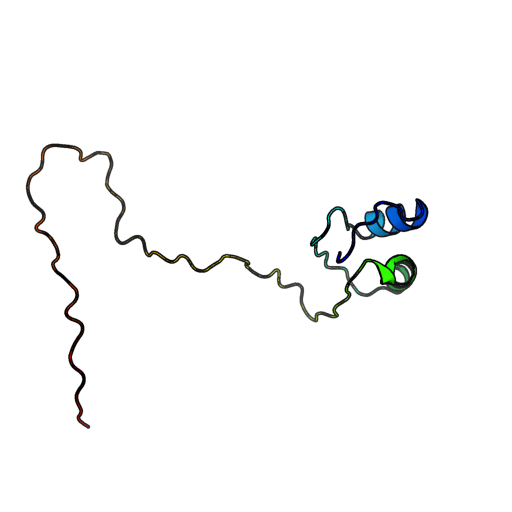OM 706 O O . ARG A 1 92 ? 17.437 -1.874 -51.738 1.00 46.91 92 ARG A O 1
ATOM 713 N N . ARG A 1 93 ? 15.710 -2.933 -50.738 1.00 35.66 93 ARG A N 1
ATOM 714 C CA . ARG A 1 93 ? 14.904 -3.438 -51.859 1.00 35.66 93 ARG A CA 1
ATOM 715 C C . ARG A 1 93 ? 13.532 -3.830 -51.320 1.00 35.66 93 ARG A C 1
ATOM 717 O O . ARG A 1 93 ? 13.355 -4.895 -50.749 1.00 35.66 93 ARG A O 1
ATOM 724 N N . SER A 1 94 ? 12.578 -2.926 -51.491 1.00 43.84 94 SER A N 1
ATOM 725 C CA . SER A 1 94 ? 11.231 -3.318 -51.884 1.00 43.84 94 SER A CA 1
ATOM 726 C C . SER A 1 94 ? 11.320 -3.881 -53.299 1.00 43.84 94 SER A C 1
ATOM 728 O O . SER A 1 94 ? 11.841 -3.164 -54.153 1.00 43.84 94 SER A O 1
ATOM 730 N N . THR A 1 95 ? 10.864 -5.109 -53.542 1.00 42.88 95 THR A N 1
ATOM 731 C CA . THR A 1 95 ? 10.023 -5.529 -54.689 1.00 42.88 95 THR A CA 1
ATOM 732 C C . THR A 1 95 ? 9.957 -7.058 -54.768 1.00 42.88 95 THR A C 1
ATOM 734 O O . THR A 1 95 ? 10.987 -7.689 -54.946 1.00 42.88 95 THR A O 1
ATOM 737 N N . ALA A 1 96 ? 8.728 -7.564 -54.600 1.00 38.88 96 ALA A N 1
ATOM 738 C CA . ALA A 1 96 ? 8.034 -8.599 -55.379 1.00 38.88 96 ALA A CA 1
ATOM 739 C C . ALA A 1 96 ? 8.628 -10.014 -55.595 1.00 38.88 96 ALA A C 1
ATOM 741 O O . ALA A 1 96 ? 9.831 -10.190 -55.740 1.00 38.88 96 ALA A O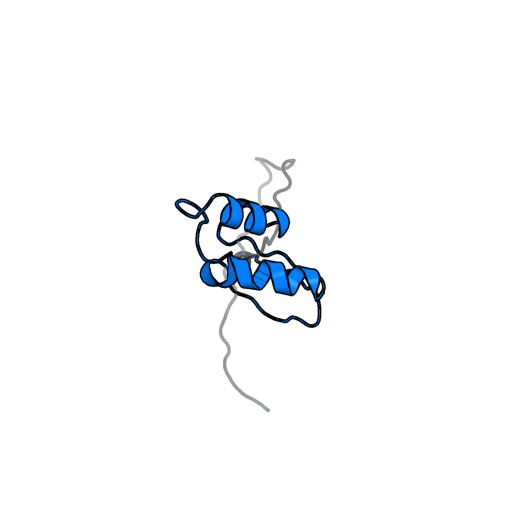 1
ATOM 742 N N . GLU A 1 97 ? 7.673 -10.950 -55.755 1.00 40.38 97 GLU A N 1
ATOM 743 C CA . GLU A 1 97 ? 7.746 -12.323 -56.310 1.00 40.38 97 GLU A CA 1
ATOM 744 C C . GLU A 1 97 ? 8.100 -13.415 -55.275 1.00 40.38 97 GLU A C 1
ATOM 746 O O . GLU A 1 97 ? 9.139 -13.337 -54.629 1.00 40.38 97 GLU A O 1
ATOM 751 N N . ASN A 1 98 ? 7.293 -14.451 -54.999 1.00 42.22 98 ASN A N 1
ATOM 752 C CA . ASN A 1 98 ? 6.052 -15.012 -55.567 1.00 42.22 98 ASN A CA 1
ATOM 753 C C . ASN A 1 98 ? 5.203 -15.622 -54.437 1.00 42.22 98 ASN A C 1
ATOM 755 O O . ASN A 1 98 ? 5.815 -16.109 -53.458 1.00 42.22 98 ASN A O 1
#

Sequence (98 aa):
MRRSPIGLHPQTRENARVLGLKRCGHVVYRPVTNELAGVIIKVKEIIKLELVDRVDPPKTGAPSGFEVIGRLNPRIAPGSKAAKPLLPLRTRRSTAEN

Foldseek 3Di:
DADDCPPPDVVLVVLCVVQVNPDHPDDDDDDDDPVNVVSCVSNVVRDDDDDDPDPDDDPPDDPPPDDDPDDDDPVQDDDDDDDDDPDDDPPDDDDDDD

Secondary structure (DSSP, 8-state):
--S--TTS-HHHHHHHHHTT--STT--------HHHHHHHHHHTTT------SS-------PPPS--------TT--S--------------------